Protein AF-A0A699I485-F1 (afdb_monomer_lite)

Secondary structure (DSSP, 8-state):
-EEEEE--SSPPTTS----EEEESS-S-HHHHHHHHTT-EETTEEP-----SSPPP----------------------TT-----------S-------------PPP---------

Structure (mmCIF, N/CA/C/O backbone):
data_AF-A0A699I485-F1
#
_entry.id   AF-A0A699I485-F1
#
loop_
_atom_site.group_PDB
_atom_site.id
_atom_site.type_symbol
_atom_site.label_atom_id
_atom_site.label_alt_id
_atom_site.label_comp_id
_atom_site.label_asym_id
_atom_site.label_entity_id
_atom_site.label_seq_id
_atom_site.pdbx_PDB_ins_code
_atom_site.Cartn_x
_atom_site.Cartn_y
_atom_site.Cartn_z
_atom_site.occupancy
_atom_site.B_iso_or_equiv
_atom_site.auth_seq_id
_atom_site.auth_comp_id
_atom_site.auth_asym_id
_atom_site.auth_atom_id
_atom_site.pdbx_PDB_model_num
ATOM 1 N N . LYS A 1 1 ? -11.833 -2.744 8.058 1.00 91.12 1 LYS A N 1
ATOM 2 C CA . LYS A 1 1 ? -12.637 -3.216 6.887 1.00 91.12 1 LYS A CA 1
ATOM 3 C C . LYS A 1 1 ? -12.208 -2.447 5.639 1.00 91.12 1 LYS A C 1
ATOM 5 O O . LYS A 1 1 ? -12.006 -1.246 5.762 1.00 91.12 1 LYS A O 1
ATOM 10 N N . VAL A 1 2 ? -12.076 -3.097 4.479 1.00 94.88 2 VAL A N 1
ATOM 11 C CA . VAL A 1 2 ? -11.813 -2.415 3.194 1.00 94.88 2 VAL A CA 1
ATOM 12 C C . VAL A 1 2 ? -13.116 -1.830 2.648 1.00 94.88 2 VAL A C 1
ATOM 14 O O . VAL A 1 2 ? -14.161 -2.472 2.751 1.00 94.88 2 VAL A O 1
ATOM 17 N N . VAL A 1 3 ? -13.063 -0.612 2.112 1.00 95.50 3 VAL A N 1
ATOM 18 C CA . VAL A 1 3 ? -14.211 0.050 1.470 1.00 95.50 3 VAL A CA 1
ATOM 19 C C . VAL A 1 3 ? -14.016 0.228 -0.017 1.00 95.50 3 VAL A C 1
ATOM 21 O O . VAL A 1 3 ? -14.970 0.076 -0.765 1.00 95.50 3 VAL A O 1
ATOM 24 N N . ASP A 1 4 ? -12.803 0.579 -0.427 1.00 93.75 4 ASP A N 1
ATOM 25 C CA . ASP A 1 4 ? -12.497 0.833 -1.824 1.00 93.75 4 ASP A CA 1
ATOM 26 C C . ASP A 1 4 ? -11.059 0.414 -2.130 1.00 93.75 4 ASP A C 1
ATOM 28 O O . ASP A 1 4 ? -10.181 0.474 -1.259 1.00 93.75 4 ASP A O 1
ATOM 32 N N . VAL A 1 5 ? -10.840 -0.025 -3.364 1.00 95.25 5 VAL A N 1
ATOM 33 C CA . VAL A 1 5 ? -9.555 -0.471 -3.890 1.00 95.25 5 VAL A CA 1
ATOM 34 C C . VAL A 1 5 ? -9.407 0.089 -5.293 1.00 95.25 5 VAL A C 1
ATOM 36 O O . VAL A 1 5 ? -10.194 -0.212 -6.184 1.00 95.25 5 VAL A O 1
ATOM 39 N N . PHE A 1 6 ? -8.350 0.861 -5.508 1.00 95.44 6 PHE A N 1
ATOM 40 C CA . PHE A 1 6 ? -8.033 1.421 -6.812 1.00 95.44 6 PHE A CA 1
ATOM 41 C C . PHE A 1 6 ? -6.669 0.924 -7.285 1.00 95.44 6 PHE A C 1
ATOM 43 O O . PHE A 1 6 ? -5.644 1.239 -6.673 1.00 95.44 6 PHE A O 1
ATOM 50 N N . ILE A 1 7 ? -6.664 0.171 -8.389 1.00 95.94 7 ILE A N 1
ATOM 51 C CA . ILE A 1 7 ? -5.462 -0.354 -9.048 1.00 95.94 7 ILE A CA 1
ATOM 52 C C . ILE A 1 7 ? -5.224 0.460 -10.326 1.00 95.94 7 ILE A C 1
ATOM 54 O O . ILE A 1 7 ? -5.960 0.300 -11.299 1.00 95.94 7 ILE A O 1
ATOM 58 N N . PRO A 1 8 ? -4.220 1.349 -10.356 1.00 96.06 8 PRO A N 1
ATOM 59 C CA . PRO A 1 8 ? -3.871 2.068 -11.571 1.00 96.06 8 PRO A CA 1
ATOM 60 C C . PRO A 1 8 ? -3.280 1.128 -12.632 1.00 96.06 8 PRO A C 1
ATOM 62 O O . PRO A 1 8 ? -2.458 0.271 -12.316 1.00 96.06 8 PRO A O 1
ATOM 65 N N . ASN A 1 9 ? -3.589 1.376 -13.909 1.00 96.56 9 ASN A N 1
ATOM 66 C CA . ASN A 1 9 ? -2.948 0.672 -15.033 1.00 96.56 9 ASN A CA 1
ATOM 67 C C . ASN A 1 9 ? -1.480 1.087 -15.254 1.00 96.56 9 ASN A C 1
ATOM 69 O O . ASN A 1 9 ? -0.744 0.424 -15.982 1.00 96.56 9 ASN A O 1
ATOM 73 N N . ARG A 1 10 ? -1.035 2.180 -14.625 1.00 96.12 10 ARG A N 1
ATOM 74 C CA . ARG A 1 10 ? 0.346 2.676 -14.701 1.00 96.12 10 ARG A CA 1
ATOM 75 C C . ARG A 1 10 ? 1.223 2.115 -13.582 1.00 96.12 10 ARG A C 1
ATOM 77 O O . ARG A 1 10 ? 0.744 1.811 -12.492 1.00 96.12 10 ARG A O 1
ATOM 84 N N . LYS A 1 11 ? 2.532 2.069 -13.825 1.00 96.50 11 LYS A N 1
ATOM 85 C CA . LYS A 1 11 ? 3.550 1.740 -12.814 1.00 96.50 11 LYS A CA 1
ATOM 86 C C . LYS A 1 11 ? 3.964 2.981 -12.014 1.00 96.50 11 LYS A C 1
ATOM 88 O O . LYS A 1 11 ? 3.704 4.114 -12.419 1.00 96.50 11 LYS A O 1
ATOM 93 N N . SER A 1 12 ? 4.570 2.768 -10.847 1.00 94.50 12 SER A N 1
ATOM 94 C CA . SER A 1 12 ? 5.189 3.839 -10.060 1.00 94.50 12 SER A CA 1
ATOM 95 C C . SER A 1 12 ? 6.419 4.402 -10.781 1.00 94.50 12 SER A C 1
ATOM 97 O O . SER A 1 12 ? 6.905 3.802 -11.739 1.00 94.50 12 SER A O 1
ATOM 99 N N . LYS A 1 13 ? 6.972 5.520 -10.290 1.00 94.25 13 LYS A N 1
ATOM 100 C CA . LYS A 1 13 ? 8.230 6.082 -10.822 1.00 94.25 13 LYS A CA 1
ATOM 101 C C . LYS A 1 13 ? 9.393 5.079 -10.787 1.00 94.25 13 LYS A C 1
ATOM 103 O O . LYS A 1 13 ? 10.253 5.119 -11.648 1.00 94.25 13 LYS A O 1
ATOM 108 N N . ALA A 1 14 ? 9.380 4.153 -9.827 1.00 94.50 14 ALA A N 1
ATOM 109 C CA . ALA A 1 14 ? 10.362 3.074 -9.708 1.00 94.50 14 ALA A CA 1
ATOM 110 C C . ALA A 1 14 ? 9.988 1.814 -10.522 1.00 94.50 14 ALA A C 1
ATOM 112 O O . ALA A 1 14 ? 10.511 0.734 -10.262 1.00 94.50 14 ALA A O 1
ATOM 113 N N . GLY A 1 15 ? 9.007 1.897 -11.428 1.00 96.25 15 GLY A N 1
ATOM 114 C CA . GLY A 1 15 ? 8.579 0.778 -12.273 1.00 96.25 15 GLY A CA 1
ATOM 115 C C . GLY A 1 15 ? 7.774 -0.319 -11.559 1.00 96.25 15 GLY A C 1
ATOM 116 O O . GLY A 1 15 ? 7.494 -1.359 -12.158 1.00 96.25 15 GLY A O 1
ATOM 117 N N . LYS A 1 16 ? 7.359 -0.114 -10.302 1.00 94.38 16 LYS A N 1
ATOM 118 C CA . LYS A 1 16 ? 6.632 -1.119 -9.502 1.00 94.38 16 LYS A CA 1
ATOM 119 C C . LYS A 1 16 ? 5.114 -0.973 -9.644 1.00 94.38 16 LYS A C 1
ATOM 121 O O . LYS A 1 16 ? 4.602 0.138 -9.786 1.00 94.38 16 LYS A O 1
ATOM 126 N N . ARG A 1 17 ? 4.380 -2.089 -9.576 1.00 95.12 17 ARG A N 1
ATOM 127 C CA . ARG A 1 17 ? 2.913 -2.061 -9.425 1.00 95.12 17 ARG A CA 1
ATOM 128 C C . ARG A 1 17 ? 2.558 -1.555 -8.028 1.00 95.12 17 ARG A C 1
ATOM 130 O O . ARG A 1 17 ? 3.290 -1.808 -7.075 1.00 95.12 17 ARG A O 1
ATOM 137 N N . PHE A 1 18 ? 1.451 -0.833 -7.920 1.00 95.25 18 PHE A N 1
ATOM 138 C CA . PHE A 1 18 ? 0.967 -0.286 -6.659 1.00 95.25 18 PHE A CA 1
ATOM 139 C C . PHE A 1 18 ? -0.557 -0.203 -6.676 1.00 95.25 18 PHE A C 1
ATOM 141 O O . PHE A 1 18 ? -1.182 -0.260 -7.733 1.00 95.25 18 PHE A O 1
ATOM 148 N N . VAL A 1 19 ? -1.145 -0.084 -5.493 1.00 95.31 19 VAL A N 1
ATOM 149 C CA . VAL A 1 19 ? -2.590 -0.013 -5.284 1.00 95.31 19 VAL A CA 1
ATOM 150 C C . VAL A 1 19 ? -2.868 1.001 -4.184 1.00 95.31 19 VAL A C 1
ATOM 152 O O . VAL A 1 19 ? -2.062 1.162 -3.267 1.00 95.31 19 VAL A O 1
ATOM 155 N N . PHE A 1 20 ? -4.005 1.682 -4.269 1.00 95.06 20 PHE A N 1
ATOM 156 C CA . PHE A 1 20 ? -4.536 2.463 -3.159 1.00 95.06 20 PHE A CA 1
ATOM 157 C C . PHE A 1 20 ? -5.702 1.705 -2.542 1.00 95.06 20 PHE A C 1
ATOM 159 O O . PHE A 1 20 ? -6.628 1.314 -3.250 1.00 95.06 20 PHE A O 1
ATOM 166 N N . VAL A 1 21 ? -5.660 1.505 -1.228 1.00 94.81 21 VAL A N 1
ATOM 167 C CA . VAL A 1 21 ? -6.708 0.801 -0.487 1.00 94.81 21 VAL A CA 1
ATOM 168 C C . VAL A 1 21 ? -7.255 1.732 0.580 1.00 94.81 21 VAL A C 1
ATOM 170 O O . VAL A 1 21 ? -6.499 2.268 1.390 1.00 94.81 21 VAL A O 1
ATOM 173 N N . ARG A 1 22 ? -8.575 1.920 0.592 1.00 94.06 22 ARG A N 1
ATOM 174 C CA . ARG A 1 22 ? -9.262 2.692 1.625 1.00 94.06 22 ARG A CA 1
ATOM 175 C C . ARG A 1 22 ? -9.825 1.749 2.674 1.00 94.06 22 ARG A C 1
ATOM 177 O O . ARG A 1 22 ? -10.755 0.987 2.405 1.00 94.06 22 ARG A O 1
ATOM 184 N N . PHE A 1 23 ? -9.289 1.838 3.882 1.00 93.94 23 PHE A N 1
ATOM 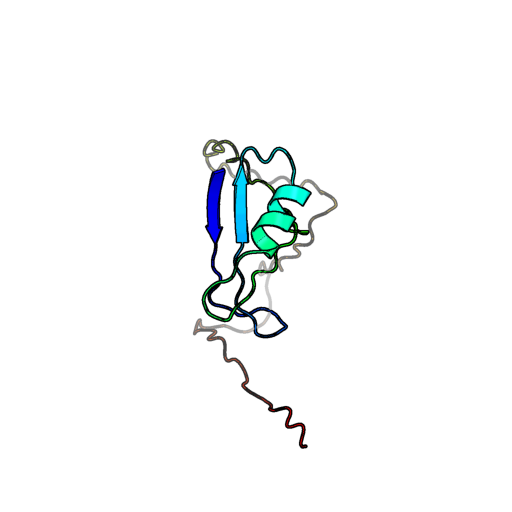185 C CA . PHE A 1 23 ? -9.828 1.150 5.047 1.00 93.94 23 PHE A CA 1
ATOM 186 C C . PHE A 1 23 ? -10.755 2.082 5.833 1.00 93.94 23 PHE A C 1
ATOM 188 O O . PHE A 1 23 ? -10.565 3.295 5.854 1.00 93.94 23 PHE A O 1
ATOM 195 N N . ILE A 1 24 ? -11.763 1.510 6.489 1.00 93.88 24 ILE A N 1
ATOM 196 C CA . ILE A 1 24 ? -12.569 2.193 7.508 1.00 93.88 24 ILE A CA 1
ATOM 197 C C . ILE A 1 24 ? -12.431 1.499 8.847 1.00 93.88 24 ILE A C 1
ATOM 199 O O . ILE A 1 24 ? -12.244 0.272 8.895 1.00 93.88 24 ILE A O 1
ATOM 203 N N . ARG A 1 25 ? -12.648 2.299 9.900 1.00 94.31 25 ARG A N 1
ATOM 204 C CA . ARG A 1 25 ? -12.599 1.866 11.299 1.00 94.31 25 ARG A CA 1
ATOM 205 C C . ARG A 1 25 ? -11.250 1.209 11.595 1.00 94.31 25 ARG A C 1
ATOM 207 O O . ARG A 1 25 ? -11.193 0.047 11.977 1.00 94.31 25 ARG A O 1
ATOM 214 N N . VAL A 1 26 ? -10.177 1.925 11.265 1.00 93.88 26 VAL A N 1
ATOM 215 C CA . VAL A 1 26 ? -8.810 1.530 11.609 1.00 93.88 26 VAL A CA 1
ATOM 216 C C . VAL A 1 26 ? -8.532 2.117 12.984 1.00 93.88 26 VAL A C 1
ATOM 218 O O . VAL A 1 26 ? -8.596 3.331 13.134 1.00 93.88 26 VAL A O 1
ATOM 221 N N . GLU A 1 27 ? -8.298 1.256 13.969 1.00 95.12 27 GLU A N 1
ATOM 222 C CA . GLU A 1 27 ? -7.990 1.665 15.347 1.00 95.12 27 GLU A CA 1
ATOM 223 C C . GLU A 1 27 ? -6.547 2.161 15.465 1.00 95.12 27 GLU A C 1
ATOM 225 O O . GLU A 1 27 ? -6.293 3.198 16.064 1.00 95.12 27 GLU A O 1
ATOM 230 N N . ASP A 1 28 ? -5.620 1.439 14.834 1.00 95.94 28 ASP A N 1
ATOM 231 C CA . ASP A 1 28 ? -4.190 1.725 14.846 1.00 95.94 28 ASP A CA 1
ATOM 232 C C . ASP A 1 28 ? -3.638 1.600 13.420 1.00 95.94 28 ASP A C 1
ATOM 234 O O . ASP A 1 28 ? -3.697 0.537 12.784 1.00 95.94 28 ASP A O 1
ATOM 238 N N . MET A 1 29 ? -3.151 2.725 12.898 1.00 94.06 29 MET A N 1
ATOM 239 C CA . MET A 1 29 ? -2.639 2.831 11.536 1.00 94.06 29 MET A CA 1
ATOM 240 C C . MET A 1 29 ? -1.265 2.175 11.389 1.00 94.06 29 MET A C 1
ATOM 242 O O . MET A 1 29 ? -1.023 1.510 10.380 1.00 94.06 29 MET A O 1
ATOM 246 N N . ASP A 1 30 ? -0.403 2.300 12.395 1.00 96.06 30 ASP A N 1
ATOM 247 C CA . ASP A 1 30 ? 0.947 1.742 12.376 1.00 96.06 30 ASP A CA 1
ATOM 248 C C . ASP A 1 30 ? 0.889 0.220 12.446 1.00 96.06 30 ASP A C 1
ATOM 250 O O . ASP A 1 30 ? 1.545 -0.467 11.661 1.00 96.06 30 ASP A O 1
ATOM 254 N N . ARG A 1 31 ? 0.007 -0.326 13.291 1.00 96.94 31 ARG A N 1
ATOM 255 C CA . ARG A 1 31 ? -0.249 -1.770 13.343 1.00 96.94 31 ARG A CA 1
ATOM 256 C C . ARG A 1 31 ? -0.804 -2.297 12.020 1.00 96.94 31 ARG A C 1
ATOM 258 O O . ARG A 1 31 ? -0.410 -3.375 11.578 1.00 96.94 31 ARG A O 1
ATOM 265 N N . LEU A 1 32 ? -1.706 -1.559 11.368 1.00 95.94 32 LEU A N 1
ATOM 266 C CA . LEU A 1 32 ? -2.231 -1.947 10.056 1.00 95.94 32 LEU A CA 1
ATOM 267 C C . LEU A 1 32 ? -1.119 -1.982 9.001 1.00 95.94 32 LEU A C 1
ATOM 269 O O . LEU A 1 32 ? -1.011 -2.963 8.268 1.00 95.94 32 LEU A O 1
ATOM 273 N N . ILE A 1 33 ? -0.299 -0.935 8.926 1.00 96.12 33 ILE A N 1
ATOM 274 C CA . ILE A 1 33 ? 0.816 -0.854 7.975 1.00 96.12 33 ILE A CA 1
ATOM 275 C C . ILE A 1 33 ? 1.830 -1.958 8.253 1.00 96.12 33 ILE A C 1
ATOM 277 O O . ILE A 1 33 ? 2.201 -2.670 7.324 1.00 96.12 33 ILE A O 1
ATOM 281 N N . GLY A 1 34 ? 2.214 -2.147 9.516 1.00 97.12 34 GLY A N 1
ATOM 282 C CA . 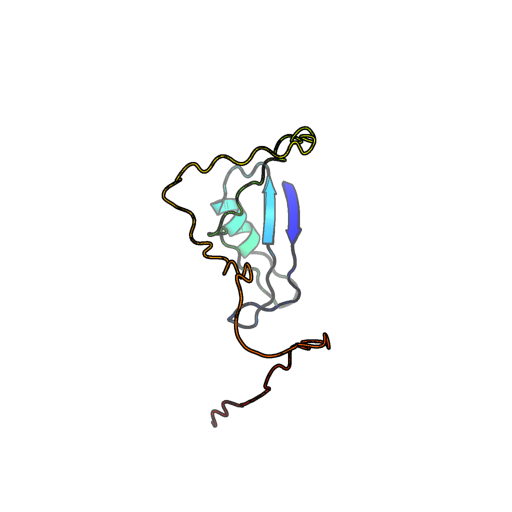GLY A 1 34 ? 3.121 -3.209 9.941 1.00 97.12 34 GLY A CA 1
ATOM 283 C C . GLY A 1 34 ? 2.629 -4.579 9.489 1.00 97.12 34 GLY A C 1
ATOM 284 O O . GLY A 1 34 ? 3.373 -5.311 8.846 1.00 97.12 34 GLY A O 1
ATOM 285 N N . ASN A 1 35 ? 1.349 -4.886 9.712 1.00 95.75 35 ASN A N 1
ATOM 286 C CA . ASN A 1 35 ? 0.748 -6.145 9.274 1.00 95.75 35 ASN A CA 1
ATOM 287 C C . ASN A 1 35 ?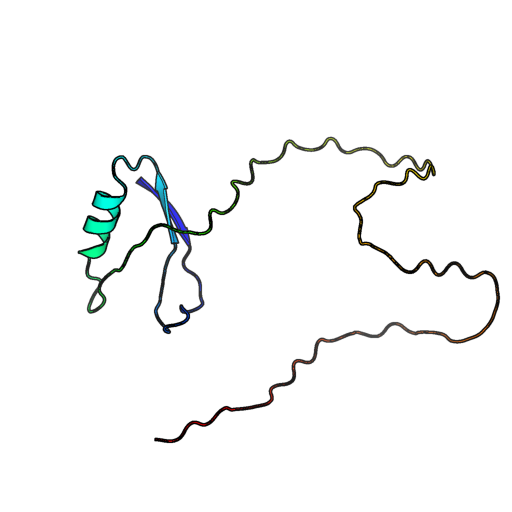 0.706 -6.294 7.746 1.00 95.75 35 ASN A C 1
ATOM 289 O O . ASN A 1 35 ? 0.917 -7.386 7.235 1.00 95.75 35 ASN A O 1
ATOM 293 N N . LEU A 1 36 ? 0.426 -5.224 6.997 1.00 95.81 36 LE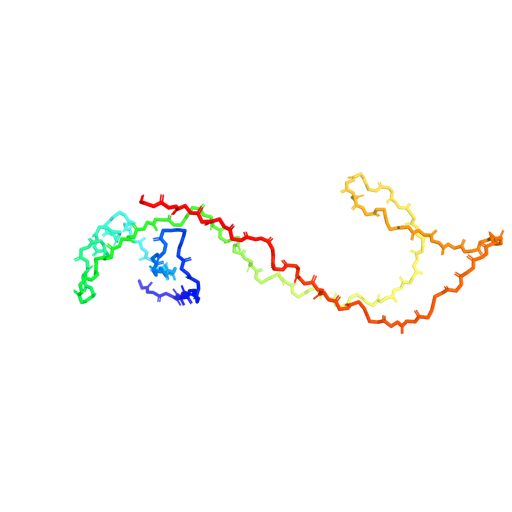U A N 1
ATOM 294 C CA . LEU A 1 36 ? 0.435 -5.280 5.530 1.00 95.81 36 LEU A CA 1
ATOM 295 C C . LEU A 1 36 ? 1.849 -5.496 4.983 1.00 95.81 36 LEU A C 1
ATOM 297 O O . LEU A 1 36 ? 2.025 -6.220 4.006 1.00 95.81 36 LEU A O 1
ATOM 301 N N . CYS A 1 37 ? 2.847 -4.901 5.631 1.00 96.75 37 CYS A N 1
ATOM 302 C CA . CYS A 1 37 ? 4.259 -5.031 5.299 1.00 96.75 37 CYS A CA 1
ATOM 303 C C . CYS A 1 37 ? 4.875 -6.376 5.713 1.00 96.75 37 CYS A C 1
ATOM 305 O O . CYS A 1 37 ? 6.082 -6.510 5.595 1.00 96.75 37 CYS A O 1
ATOM 307 N N . THR A 1 38 ? 4.110 -7.359 6.201 1.00 97.00 38 THR A N 1
ATOM 308 C CA . THR A 1 38 ? 4.598 -8.746 6.359 1.00 97.00 38 THR A CA 1
ATOM 309 C C . THR A 1 38 ? 4.101 -9.673 5.251 1.00 97.00 38 THR A C 1
ATOM 311 O O . THR A 1 38 ? 4.527 -10.826 5.161 1.00 97.00 38 THR A O 1
ATOM 314 N N . LEU A 1 39 ? 3.182 -9.195 4.406 1.00 96.62 39 LEU A N 1
ATOM 315 C CA . LEU A 1 39 ? 2.514 -10.025 3.416 1.00 96.62 39 LEU A CA 1
ATOM 316 C C . LEU A 1 39 ? 3.380 -10.237 2.172 1.00 96.62 39 LEU A C 1
ATOM 318 O O . LEU A 1 39 ? 3.933 -9.301 1.585 1.00 96.62 39 LEU A O 1
ATOM 322 N N . TRP A 1 40 ? 3.399 -11.489 1.723 1.00 96.69 40 TRP A N 1
ATOM 323 C CA . TRP A 1 40 ? 4.021 -11.924 0.479 1.00 96.69 40 TRP A CA 1
ATOM 324 C C . TRP A 1 40 ? 2.955 -12.365 -0.519 1.00 96.69 40 TRP A C 1
ATOM 326 O O . TRP A 1 40 ? 2.039 -13.116 -0.184 1.00 96.69 40 TRP A O 1
ATOM 336 N N . VAL A 1 41 ? 3.095 -11.928 -1.768 1.00 92.25 41 VAL A N 1
ATOM 337 C CA . VAL A 1 41 ? 2.282 -12.388 -2.897 1.00 92.25 41 VAL A CA 1
ATOM 338 C C . VAL A 1 41 ? 3.228 -12.965 -3.941 1.00 92.25 41 VAL A C 1
ATOM 340 O O . VAL A 1 41 ? 3.895 -12.243 -4.685 1.00 92.25 41 VAL A O 1
ATOM 343 N N . GLY A 1 42 ? 3.330 -14.294 -3.964 1.00 95.19 42 GLY A N 1
ATOM 344 C CA . GLY A 1 42 ? 4.362 -14.985 -4.732 1.00 95.19 42 GLY A CA 1
ATOM 345 C C . GLY A 1 42 ? 5.756 -14.570 -4.255 1.00 95.19 42 GLY A C 1
ATOM 346 O O . GLY A 1 42 ? 6.099 -14.768 -3.097 1.00 95.19 42 GLY A O 1
ATOM 347 N N . ARG A 1 43 ? 6.552 -13.966 -5.146 1.00 94.75 43 ARG A N 1
ATOM 348 C CA . ARG A 1 43 ? 7.908 -13.468 -4.837 1.00 94.75 43 ARG A CA 1
ATOM 349 C C . ARG A 1 43 ? 7.947 -11.980 -4.476 1.00 94.75 43 ARG A C 1
ATOM 351 O O . ARG A 1 43 ? 9.025 -11.411 -4.342 1.00 94.75 43 ARG A O 1
ATOM 358 N N . PHE A 1 44 ? 6.788 -11.330 -4.387 1.00 92.31 44 PHE A N 1
ATOM 359 C CA . PHE A 1 44 ? 6.694 -9.901 -4.119 1.00 92.31 44 PHE A CA 1
ATOM 360 C C . PHE A 1 44 ? 6.315 -9.654 -2.666 1.00 92.31 44 PHE A C 1
ATOM 362 O O . PHE A 1 44 ? 5.341 -10.213 -2.168 1.00 92.31 44 PHE A O 1
ATOM 369 N N . HIS A 1 45 ? 7.061 -8.765 -2.024 1.00 94.75 45 HIS A N 1
ATOM 370 C CA . HIS A 1 45 ? 6.780 -8.290 -0.680 1.00 94.75 45 HIS A CA 1
ATOM 371 C C . HIS A 1 45 ? 5.973 -6.992 -0.733 1.00 94.75 45 HIS A C 1
ATOM 373 O O . HIS A 1 45 ? 6.313 -6.083 -1.503 1.00 94.75 45 HIS A O 1
ATOM 379 N N . LEU A 1 46 ? 4.907 -6.895 0.063 1.00 95.56 46 LEU A N 1
ATOM 380 C CA . LEU A 1 46 ? 4.122 -5.670 0.131 1.00 95.56 46 LEU A CA 1
ATOM 381 C C . LEU A 1 46 ? 4.855 -4.587 0.925 1.00 95.56 46 LEU A C 1
ATOM 383 O O . LEU A 1 46 ? 5.444 -4.826 1.971 1.00 95.56 46 LEU A O 1
ATOM 387 N N . HIS A 1 47 ? 4.771 -3.362 0.417 1.00 95.44 47 HIS A N 1
ATOM 388 C CA . HIS A 1 47 ? 5.187 -2.161 1.124 1.00 95.44 47 HIS A CA 1
ATOM 389 C C . HIS A 1 47 ? 4.006 -1.196 1.156 1.00 95.44 47 HIS A C 1
ATOM 391 O O . HIS A 1 47 ? 3.517 -0.768 0.105 1.00 95.44 47 HIS A O 1
ATOM 397 N N . ALA A 1 48 ? 3.547 -0.869 2.357 1.00 95.69 48 ALA A N 1
ATOM 398 C CA . ALA A 1 48 ? 2.434 0.032 2.599 1.00 95.69 48 ALA A CA 1
ATOM 399 C C . ALA A 1 48 ? 2.930 1.334 3.236 1.00 95.69 48 ALA A C 1
ATOM 401 O O . ALA A 1 48 ? 3.909 1.355 3.973 1.00 95.69 48 ALA A O 1
ATOM 402 N N . ASN A 1 49 ? 2.244 2.433 2.934 1.00 94.38 49 ASN A N 1
ATOM 403 C CA . ASN A 1 49 ? 2.457 3.720 3.583 1.00 94.38 49 ASN A CA 1
ATOM 404 C C . ASN A 1 49 ? 1.142 4.506 3.587 1.00 94.38 49 ASN A C 1
ATOM 406 O O . ASN A 1 49 ? 0.268 4.275 2.743 1.00 94.38 49 ASN A O 1
ATOM 410 N N . VAL A 1 50 ? 1.025 5.459 4.505 1.00 92.75 50 VAL A N 1
ATOM 411 C CA . VAL A 1 50 ? -0.082 6.412 4.554 1.00 92.75 50 VAL A CA 1
ATOM 412 C C . VAL A 1 50 ? -0.034 7.309 3.321 1.00 92.75 50 VAL A C 1
ATOM 414 O O . VAL A 1 50 ? 1.015 7.827 2.927 1.00 92.75 50 VAL A O 1
ATOM 417 N N . VAL A 1 51 ? -1.190 7.501 2.687 1.00 88.44 51 VAL A N 1
ATOM 418 C CA . VAL A 1 51 ? -1.315 8.417 1.552 1.00 88.44 51 VAL A CA 1
ATOM 419 C C . VAL A 1 51 ? -1.123 9.852 2.043 1.00 88.44 51 VAL A C 1
ATOM 421 O O . VAL A 1 51 ? -1.833 10.306 2.930 1.00 88.44 51 VAL A O 1
ATOM 424 N N . ARG A 1 52 ? -0.178 10.577 1.433 1.00 84.62 52 ARG A N 1
ATOM 425 C CA . ARG A 1 52 ? 0.136 11.975 1.783 1.00 84.62 52 ARG A CA 1
ATOM 426 C C . ARG A 1 52 ? -0.827 13.004 1.197 1.00 84.62 52 ARG A C 1
ATOM 428 O O . ARG A 1 52 ? -0.987 14.079 1.756 1.00 84.62 52 ARG A O 1
ATOM 435 N N . TYR A 1 53 ? -1.428 12.692 0.052 1.00 78.12 53 TYR A N 1
ATOM 436 C CA . TYR A 1 53 ? -2.344 13.590 -0.643 1.00 78.12 53 TYR A CA 1
ATOM 437 C C . TYR A 1 53 ? -3.764 13.100 -0.420 1.00 78.12 53 TYR A C 1
ATOM 439 O O . TYR A 1 53 ? -4.252 12.222 -1.138 1.00 78.12 53 TYR A O 1
ATOM 447 N N . GLU A 1 54 ? -4.406 13.636 0.611 1.00 71.12 54 GLU A N 1
ATOM 448 C CA . GLU A 1 54 ? -5.816 13.378 0.845 1.00 71.12 54 GLU A CA 1
ATOM 449 C C . GLU A 1 54 ? -6.609 13.904 -0.357 1.00 71.12 54 GLU A C 1
ATOM 451 O O . GLU A 1 54 ? -6.491 15.069 -0.748 1.00 71.12 54 GLU A O 1
ATOM 456 N N . ARG A 1 55 ? -7.401 13.038 -0.998 1.00 66.44 55 ARG A N 1
ATOM 457 C CA . ARG A 1 55 ? -8.416 13.540 -1.923 1.00 66.44 55 ARG A CA 1
ATOM 458 C C . ARG A 1 55 ? -9.434 14.244 -1.053 1.00 66.44 55 ARG A C 1
ATOM 460 O O . ARG A 1 55 ? -10.019 13.590 -0.193 1.00 66.44 55 ARG A O 1
ATOM 467 N N . SER A 1 56 ? -9.648 15.538 -1.289 1.00 65.88 56 SER A N 1
ATOM 468 C CA . SER A 1 56 ? -10.743 16.252 -0.649 1.00 65.88 56 SER A CA 1
ATOM 469 C C . SER A 1 56 ? -11.996 15.397 -0.773 1.00 65.88 56 SER A C 1
ATOM 471 O O . SER A 1 56 ? -12.371 14.967 -1.871 1.00 65.88 56 SER A O 1
ATOM 473 N N . ASN A 1 57 ? -12.588 15.064 0.373 1.00 63.41 57 ASN A N 1
ATOM 474 C CA . ASN A 1 57 ? -13.855 14.366 0.402 1.00 63.41 57 ASN A CA 1
ATOM 475 C C . ASN A 1 57 ? -14.832 15.318 -0.286 1.00 63.41 57 ASN A C 1
ATOM 477 O O . ASN A 1 57 ? -15.264 16.309 0.303 1.00 63.41 57 ASN A O 1
ATOM 481 N N . LYS A 1 58 ? -15.111 15.083 -1.572 1.00 60.53 58 LYS A N 1
ATOM 482 C CA . LYS A 1 58 ? -16.206 15.751 -2.256 1.00 60.53 58 LYS A CA 1
ATOM 483 C C . LYS A 1 58 ? -17.448 15.256 -1.537 1.00 60.53 58 LYS A C 1
ATOM 485 O O . LYS A 1 58 ? -17.981 14.201 -1.870 1.00 60.53 58 LYS A O 1
ATOM 490 N N . HIS A 1 59 ? -17.865 15.987 -0.506 1.00 58.91 59 HIS A N 1
ATOM 491 C CA . HIS A 1 59 ? -19.226 15.899 -0.019 1.00 58.91 59 HIS A CA 1
ATOM 492 C C . HIS A 1 59 ? -20.103 15.995 -1.270 1.00 58.91 59 HIS A C 1
ATOM 494 O O . HIS A 1 59 ? -19.796 16.845 -2.118 1.00 58.91 59 HIS A O 1
ATOM 500 N N . PRO A 1 60 ? -21.119 15.135 -1.466 1.00 60.12 60 PRO A N 1
ATOM 501 C CA . PRO A 1 60 ? -22.076 15.371 -2.530 1.00 60.12 60 PRO A CA 1
ATOM 502 C C . PRO A 1 60 ? -22.631 16.767 -2.262 1.00 60.12 60 PRO A C 1
ATOM 504 O O . PRO A 1 60 ? -23.334 17.004 -1.278 1.00 60.12 60 PRO A O 1
ATOM 507 N N . SER A 1 61 ? -22.162 17.738 -3.041 1.00 55.75 61 SER A N 1
ATOM 508 C CA . SER A 1 61 ? -22.626 19.101 -2.947 1.00 55.75 61 SER A CA 1
ATOM 509 C C . SER A 1 61 ? -24.101 19.025 -3.272 1.00 55.75 61 SER A C 1
ATOM 511 O O . SER A 1 61 ? -24.459 18.557 -4.354 1.00 55.75 61 SER A O 1
ATOM 513 N N . SER A 1 62 ? -24.905 19.420 -2.287 1.00 53.81 62 SER A N 1
ATOM 514 C CA . SER A 1 62 ? -26.318 19.746 -2.398 1.00 53.81 62 SER A CA 1
ATOM 515 C C . SER A 1 62 ? -26.682 20.114 -3.834 1.00 53.81 62 SER A C 1
ATOM 517 O O . SER A 1 62 ? -26.048 20.989 -4.435 1.00 53.81 62 SER A O 1
ATOM 519 N N . VAL A 1 63 ? -27.662 19.394 -4.381 1.00 52.38 63 VAL A N 1
ATOM 520 C CA . VAL A 1 63 ? -28.297 19.688 -5.664 1.00 52.38 63 VAL A CA 1
ATOM 521 C C . VAL A 1 63 ? -28.582 21.187 -5.697 1.00 52.38 63 VAL A C 1
ATOM 523 O O . VAL A 1 63 ? -29.426 21.681 -4.953 1.00 52.38 63 VAL A O 1
ATOM 526 N N . ARG A 1 64 ? -27.841 21.938 -6.518 1.00 54.97 64 ARG A N 1
ATOM 527 C CA . ARG A 1 64 ? -28.164 23.346 -6.754 1.00 54.97 64 ARG A CA 1
ATOM 528 C C . ARG A 1 64 ? -29.523 23.362 -7.460 1.00 54.97 64 ARG A C 1
ATOM 530 O O . ARG A 1 64 ? -29.629 22.710 -8.502 1.00 54.97 64 ARG A O 1
ATOM 537 N N . PRO A 1 65 ? -30.555 24.050 -6.938 1.00 49.81 65 PRO A N 1
ATOM 538 C CA . PRO A 1 65 ? -31.798 24.198 -7.673 1.00 49.81 65 PRO A CA 1
ATOM 539 C C . PRO A 1 65 ? -31.492 24.889 -9.001 1.00 49.81 65 PRO A C 1
ATOM 541 O O . PRO A 1 65 ? -30.681 25.815 -9.075 1.00 49.81 65 PRO A O 1
ATOM 544 N N . HIS A 1 66 ? -32.095 24.361 -10.059 1.00 53.31 66 HIS A N 1
ATOM 545 C CA . HIS A 1 66 ? -31.958 24.847 -11.419 1.00 53.31 66 HIS A CA 1
ATOM 546 C C . HIS A 1 66 ? -32.429 26.309 -11.461 1.00 53.31 66 HIS A C 1
ATOM 548 O O . HIS A 1 66 ? -33.626 26.581 -11.443 1.00 53.31 66 HIS A O 1
ATOM 554 N N . SER A 1 67 ? -31.491 27.260 -11.436 1.00 48.41 67 SER A N 1
ATOM 555 C CA . SER A 1 67 ? -31.820 28.675 -11.589 1.00 48.41 67 SER A CA 1
ATOM 556 C C . SER A 1 67 ? -32.058 28.950 -13.067 1.00 48.41 67 SER A C 1
ATOM 558 O O . SER A 1 67 ? -31.147 28.875 -13.896 1.00 48.41 67 SER A O 1
ATOM 560 N N . VAL A 1 68 ? -33.324 29.203 -13.374 1.00 48.53 68 VAL A N 1
ATOM 561 C CA . VAL A 1 68 ? -33.833 29.691 -14.650 1.00 48.53 68 VAL A CA 1
ATOM 562 C C . VAL A 1 68 ? -33.025 30.920 -15.081 1.00 48.53 68 VAL A C 1
ATOM 564 O O . VAL A 1 68 ? -32.833 31.859 -14.312 1.00 48.53 68 VAL A O 1
ATOM 567 N N . ARG A 1 69 ? -32.534 30.903 -16.326 1.00 48.44 69 ARG A N 1
ATOM 568 C CA . ARG A 1 69 ? -31.837 32.033 -16.954 1.00 48.44 69 ARG A CA 1
ATOM 569 C C . ARG A 1 69 ? -32.751 33.261 -16.986 1.00 48.44 69 ARG A C 1
ATOM 571 O O . ARG A 1 69 ? -33.741 33.260 -17.710 1.00 48.44 69 ARG A O 1
ATOM 578 N N . VAL A 1 70 ? -32.355 34.323 -16.291 1.00 46.47 70 VAL A N 1
ATOM 579 C CA . VAL A 1 70 ? -32.838 35.691 -16.524 1.00 46.47 70 VAL A CA 1
ATOM 580 C C . VAL A 1 70 ? -31.616 36.551 -16.873 1.00 46.47 70 VAL A C 1
ATOM 582 O O . VAL A 1 70 ? -30.643 36.531 -16.115 1.00 46.47 70 VAL A O 1
ATOM 585 N N . PRO A 1 71 ? -31.593 37.254 -18.020 1.00 46.56 71 PRO A N 1
ATOM 586 C CA . PRO A 1 71 ? -30.461 38.080 -18.408 1.00 46.56 71 PRO A CA 1
ATOM 587 C C . PRO A 1 71 ? -30.614 39.480 -17.805 1.00 46.56 71 PRO A C 1
ATOM 589 O O . PRO A 1 71 ? -31.431 40.268 -18.272 1.00 46.56 71 PRO A O 1
ATOM 592 N N . THR A 1 72 ? -29.795 39.813 -16.807 1.00 37.31 72 THR A N 1
ATOM 593 C CA . THR A 1 72 ? -29.658 41.202 -16.347 1.00 37.31 72 THR A CA 1
ATOM 594 C C . THR A 1 72 ? -28.182 41.555 -16.239 1.00 37.31 72 THR A C 1
ATOM 596 O O . THR A 1 72 ? -27.442 41.045 -15.403 1.00 37.31 72 THR A O 1
ATOM 599 N N . SER A 1 73 ? -27.749 42.410 -17.155 1.00 51.66 73 SER A N 1
ATOM 600 C CA . SER A 1 73 ? -26.411 42.972 -17.274 1.00 51.66 73 SER A CA 1
ATOM 601 C C . SER A 1 73 ? -26.137 43.983 -16.163 1.00 51.66 73 SER A C 1
ATOM 603 O O . SER A 1 73 ? -26.579 45.122 -16.284 1.00 51.66 73 SER A O 1
ATOM 605 N N . GLN A 1 74 ? -25.395 43.607 -15.117 1.00 42.06 74 GLN A N 1
ATOM 606 C CA . GLN A 1 74 ? -24.759 44.566 -14.204 1.00 42.06 74 GLN A CA 1
ATOM 607 C C . GLN A 1 74 ? -23.389 44.051 -13.746 1.00 42.06 74 GLN A C 1
ATOM 609 O O . GLN A 1 74 ? -23.262 43.023 -13.085 1.00 42.06 74 GLN A O 1
ATOM 614 N N . THR A 1 75 ? -22.362 44.784 -14.162 1.00 44.62 75 THR A N 1
ATOM 615 C CA . THR A 1 75 ? -20.949 44.610 -13.836 1.00 44.62 75 THR A CA 1
ATOM 616 C C . THR A 1 75 ? -20.705 44.885 -12.352 1.00 44.62 75 THR A C 1
ATOM 618 O O . THR A 1 75 ? -20.910 46.006 -11.896 1.00 44.62 75 THR A O 1
ATOM 621 N N . TYR A 1 76 ? -20.210 43.897 -11.609 1.00 41.56 76 TYR A N 1
ATOM 622 C CA . TYR A 1 76 ? -19.594 44.095 -10.297 1.00 41.56 76 TYR A CA 1
ATOM 623 C C . TYR A 1 76 ? -18.163 43.544 -10.340 1.00 41.56 76 TYR A C 1
ATOM 625 O O . TYR A 1 76 ? -17.928 42.376 -10.645 1.00 41.56 76 TYR A O 1
ATOM 633 N N . ASN A 1 77 ? -17.191 44.422 -10.092 1.00 51.25 77 ASN A N 1
ATOM 634 C CA . ASN A 1 77 ? -15.770 44.091 -10.051 1.00 51.25 77 ASN A CA 1
ATOM 635 C C . ASN A 1 77 ? -15.486 43.192 -8.837 1.00 51.25 77 ASN A C 1
ATOM 637 O O . ASN A 1 77 ? -15.430 43.682 -7.711 1.00 51.25 77 ASN A O 1
ATOM 641 N N . ILE A 1 78 ? -15.294 41.888 -9.058 1.00 50.56 78 ILE A N 1
ATOM 642 C CA . ILE A 1 78 ? -14.720 40.984 -8.052 1.00 50.56 78 ILE A CA 1
ATOM 643 C C . ILE A 1 78 ? -13.200 40.920 -8.272 1.00 50.56 78 ILE A C 1
ATOM 645 O O . ILE A 1 78 ? -12.773 40.486 -9.346 1.00 50.56 78 ILE A O 1
ATOM 649 N N . PRO A 1 79 ? -12.362 41.294 -7.286 1.00 47.00 79 PRO A N 1
ATOM 650 C CA . PRO A 1 79 ? -10.925 41.081 -7.372 1.00 47.00 79 PRO A CA 1
ATOM 651 C C . PRO A 1 79 ? -10.633 39.590 -7.170 1.00 47.00 79 PRO A C 1
ATOM 653 O O . PRO A 1 79 ? -10.885 39.045 -6.097 1.00 47.00 79 PRO A O 1
ATOM 656 N N . GLY A 1 80 ? -10.126 38.922 -8.212 1.00 53.47 80 GLY A N 1
ATOM 657 C CA . GLY A 1 80 ? -9.661 37.530 -8.122 1.00 53.47 80 GLY A CA 1
ATOM 658 C C . GLY A 1 80 ? -9.958 36.605 -9.309 1.00 53.47 80 GLY A C 1
ATOM 659 O O . GLY A 1 80 ? -9.603 35.432 -9.237 1.00 53.47 80 GLY A O 1
ATOM 660 N N . LEU A 1 81 ? -10.570 37.077 -10.402 1.00 44.34 81 LEU A N 1
ATOM 661 C CA . LEU A 1 81 ? -10.772 36.261 -11.609 1.00 44.34 81 LEU A CA 1
ATOM 662 C C . LEU A 1 81 ? -9.706 36.561 -12.675 1.00 44.34 81 LEU A C 1
ATOM 664 O O . LEU A 1 81 ? -9.737 37.609 -13.313 1.00 44.34 81 LEU A O 1
ATOM 668 N N . TYR A 1 82 ? -8.797 35.617 -12.921 1.00 58.34 82 TYR A N 1
ATOM 669 C CA . TYR A 1 82 ? -7.946 35.616 -14.114 1.00 58.34 82 TYR A CA 1
ATOM 670 C C . TYR A 1 82 ? -8.682 34.909 -15.258 1.00 58.34 82 TYR A C 1
ATOM 672 O O . TYR A 1 82 ? -8.415 33.763 -15.596 1.00 58.34 82 TYR A O 1
ATOM 680 N N . VAL A 1 83 ? -9.654 35.582 -15.868 1.00 48.78 83 VAL A N 1
ATOM 681 C CA . VAL A 1 83 ? -10.186 35.133 -17.162 1.00 48.78 83 VAL A CA 1
ATOM 682 C C . VAL A 1 83 ? -10.384 36.355 -18.044 1.00 48.78 83 VAL A C 1
ATOM 684 O O . VAL A 1 83 ? -11.477 36.901 -18.158 1.00 48.78 83 VAL A O 1
ATOM 687 N N . ALA A 1 84 ? -9.294 36.820 -18.650 1.00 55.22 84 ALA A N 1
ATOM 688 C CA . ALA A 1 84 ? -9.375 37.736 -19.777 1.00 55.22 84 ALA A CA 1
ATOM 689 C C . ALA A 1 84 ? -9.724 36.909 -21.020 1.00 55.22 84 ALA A C 1
ATOM 691 O O . ALA A 1 84 ? -8.853 36.471 -21.766 1.00 55.22 84 ALA A O 1
ATOM 692 N N . ALA A 1 85 ? -11.014 36.632 -21.203 1.00 51.78 85 ALA A N 1
ATOM 693 C CA . ALA A 1 85 ? -11.515 36.200 -22.497 1.00 51.78 85 ALA A CA 1
ATOM 694 C C . ALA A 1 85 ? -11.550 37.434 -23.407 1.00 51.78 85 ALA A C 1
ATOM 696 O O . ALA A 1 85 ? -12.230 38.414 -23.100 1.00 51.78 85 ALA A O 1
ATOM 697 N N . VAL A 1 86 ? -10.775 37.393 -24.493 1.00 47.16 86 VAL A N 1
ATOM 698 C CA . VAL A 1 86 ? -10.773 38.411 -25.548 1.00 47.16 86 VAL A CA 1
ATOM 699 C C . VAL A 1 86 ? -12.207 38.589 -26.046 1.00 47.16 86 VAL A C 1
ATOM 701 O O . VAL A 1 86 ? -12.844 37.645 -26.511 1.00 47.16 86 VAL A O 1
ATOM 704 N N . LYS A 1 87 ? -12.735 39.802 -25.878 1.00 43.16 87 LYS A N 1
ATOM 705 C CA . LYS A 1 87 ? -14.045 40.209 -26.375 1.00 43.16 87 LYS A CA 1
ATOM 706 C C . LYS A 1 87 ? -13.838 40.906 -27.711 1.00 43.16 87 LYS A C 1
ATOM 708 O O . LYS A 1 87 ? -13.689 42.122 -27.742 1.00 43.16 87 LYS A O 1
ATOM 713 N N . ASP A 1 88 ? -13.900 40.151 -28.799 1.00 33.41 88 ASP A N 1
ATOM 714 C CA . ASP A 1 88 ? -14.043 40.753 -30.122 1.00 33.41 88 ASP A CA 1
ATOM 715 C C . ASP A 1 88 ? -15.525 41.043 -30.361 1.00 33.41 88 ASP A C 1
ATOM 717 O O . ASP A 1 88 ? -16.321 40.184 -30.735 1.00 33.41 88 ASP A O 1
ATOM 721 N N . THR A 1 89 ? -15.932 42.277 -30.068 1.00 37.09 89 THR A N 1
ATOM 722 C CA . THR A 1 89 ? -17.154 42.851 -30.637 1.00 37.09 89 THR A CA 1
ATOM 723 C C . THR A 1 89 ? -16.709 43.789 -31.746 1.00 37.09 89 THR A C 1
ATOM 725 O O . THR A 1 89 ? -16.139 44.839 -31.467 1.00 37.09 89 THR A O 1
ATOM 728 N N . TYR A 1 90 ? -16.937 43.389 -32.997 1.00 32.09 90 TYR A N 1
ATOM 729 C CA . TYR A 1 90 ? -16.665 44.210 -34.172 1.00 32.09 90 TYR A CA 1
ATOM 730 C C . TYR A 1 90 ? -17.469 45.516 -34.109 1.00 32.09 90 TYR A C 1
ATOM 732 O O . TYR A 1 90 ? -18.623 45.576 -34.526 1.00 32.09 90 TYR A O 1
ATOM 740 N N . SER A 1 91 ? -16.832 46.590 -33.655 1.00 39.03 91 SER A N 1
ATOM 741 C CA . SER A 1 91 ? -17.009 47.902 -34.264 1.00 39.03 91 SER A CA 1
ATOM 742 C C . SER A 1 91 ? -15.931 48.042 -35.337 1.00 39.03 91 SER A C 1
ATOM 744 O O . SER A 1 91 ? -14.784 48.328 -35.024 1.00 39.03 91 SER 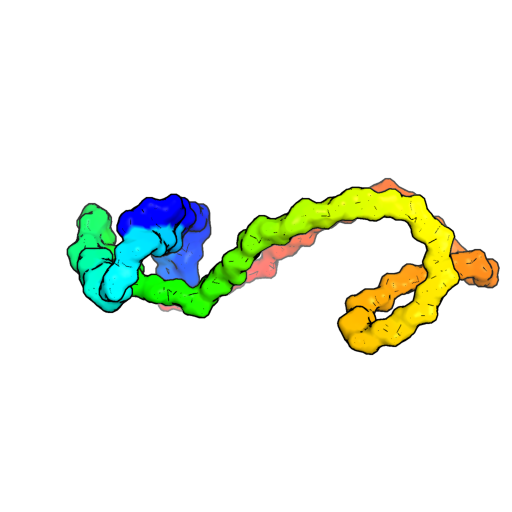A O 1
ATOM 746 N N . SER A 1 92 ? -16.322 47.751 -36.582 1.00 36.19 92 SER A N 1
ATOM 747 C CA . SER A 1 92 ? -15.737 48.236 -37.839 1.00 36.19 92 SER A CA 1
ATOM 748 C C . SER A 1 92 ? -14.224 48.510 -37.862 1.00 36.19 92 SER A C 1
ATOM 750 O O . SER A 1 92 ? -13.807 49.605 -37.501 1.00 36.19 92 SER A O 1
ATOM 752 N N . LEU A 1 93 ? -13.440 47.566 -38.398 1.00 37.00 93 LEU A N 1
ATOM 753 C CA . LEU A 1 93 ? -12.587 47.715 -39.597 1.00 37.00 93 LEU A CA 1
ATOM 754 C C . LEU A 1 93 ? -11.456 46.660 -39.623 1.00 37.00 93 LEU A C 1
ATOM 756 O O . LEU A 1 93 ? -10.672 46.538 -38.692 1.00 37.00 93 LEU A O 1
ATOM 760 N N . VAL A 1 94 ? -11.354 46.003 -40.784 1.00 34.09 94 VAL A N 1
ATOM 761 C CA . VAL A 1 94 ? -10.200 45.276 -41.359 1.00 34.09 94 VAL A CA 1
ATOM 762 C C . VAL A 1 94 ? -9.977 43.797 -40.969 1.00 34.09 94 VAL A C 1
ATOM 764 O O . VAL A 1 94 ? -9.415 43.454 -39.940 1.00 34.09 94 VAL A O 1
ATOM 767 N N . ASN A 1 95 ? -10.336 42.969 -41.957 1.00 38.34 95 ASN A N 1
ATOM 768 C CA . ASN A 1 95 ? -9.716 41.740 -42.465 1.00 38.34 95 ASN A CA 1
ATOM 769 C C . ASN A 1 95 ? -9.786 40.390 -41.722 1.00 38.34 95 ASN A C 1
ATOM 771 O O . ASN A 1 95 ? -9.147 40.146 -40.707 1.00 38.34 95 ASN A O 1
ATOM 775 N N . SER A 1 96 ? -10.400 39.472 -42.480 1.00 37.06 96 SER A N 1
ATOM 776 C CA . SER A 1 96 ? -10.002 38.083 -42.739 1.00 37.06 96 SER A CA 1
ATOM 777 C C . SER A 1 96 ? -10.706 36.980 -41.947 1.00 37.06 96 SER A C 1
ATOM 779 O O . SER A 1 96 ? -10.561 36.803 -40.745 1.00 37.06 96 SER A O 1
ATOM 781 N N . THR A 1 97 ? -11.460 36.217 -42.733 1.00 47.31 97 THR A N 1
ATOM 782 C CA . THR A 1 97 ? -12.217 34.988 -42.488 1.00 47.31 97 THR A CA 1
ATOM 783 C C . THR A 1 97 ? -11.452 33.923 -41.699 1.00 47.31 97 THR A C 1
ATOM 785 O O . THR A 1 97 ? -10.257 33.739 -41.928 1.00 47.31 97 THR A O 1
ATOM 788 N N . PRO A 1 98 ? -12.167 33.077 -40.935 1.00 40.00 98 PRO A N 1
ATOM 789 C CA . PRO A 1 98 ? -11.763 31.676 -40.861 1.00 40.00 98 PRO A CA 1
ATOM 790 C C . PRO A 1 98 ? -12.927 30.689 -41.052 1.00 40.00 98 PRO A C 1
ATOM 792 O O . PRO A 1 98 ? -13.965 30.749 -40.397 1.00 40.00 98 PRO A O 1
ATOM 795 N N . SER A 1 99 ? -12.690 29.748 -41.963 1.00 4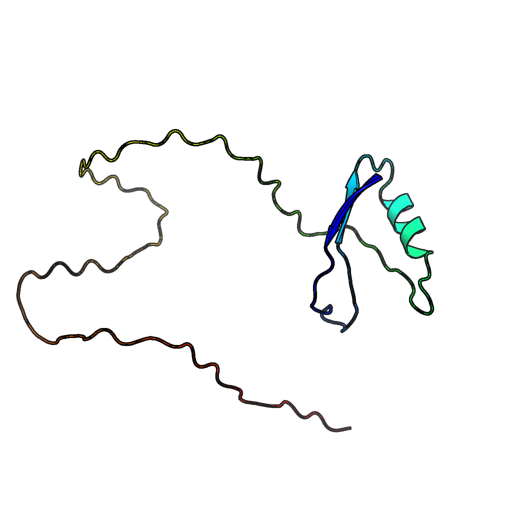2.34 99 SER A N 1
ATOM 796 C CA . SER A 1 99 ? -13.400 28.475 -42.123 1.00 42.34 99 SER A CA 1
ATOM 797 C C . SER A 1 99 ? -13.111 27.537 -40.933 1.00 42.34 99 SER A C 1
ATOM 799 O O . SER A 1 99 ? -12.000 27.591 -40.399 1.00 42.34 99 SER A O 1
ATOM 801 N N . PRO A 1 100 ? -14.037 26.650 -40.513 1.00 46.84 100 PRO A N 1
ATOM 802 C CA . PRO A 1 100 ? -13.787 25.694 -39.446 1.00 46.84 100 PRO A CA 1
ATOM 803 C C . PRO A 1 100 ? -13.290 24.364 -40.025 1.00 46.84 100 PRO A C 1
ATOM 805 O O . PRO A 1 100 ? -14.050 23.616 -40.636 1.00 46.84 100 PRO A O 1
ATOM 808 N N . SER A 1 101 ? -12.033 24.007 -39.776 1.00 46.53 101 SER A N 1
ATOM 809 C CA . SER A 1 101 ? -11.605 22.615 -39.936 1.00 46.53 101 SER A CA 1
ATOM 810 C C . SER A 1 101 ? -10.547 22.226 -38.907 1.00 46.53 101 SER A C 1
ATOM 812 O O . SER A 1 101 ? -9.371 22.532 -39.055 1.00 46.53 101 SER A O 1
ATOM 814 N N . SER A 1 102 ? -11.030 21.514 -37.886 1.00 56.69 102 SER A N 1
ATOM 815 C CA . SER A 1 102 ? -10.359 20.433 -37.156 1.00 56.69 102 SER A CA 1
ATOM 816 C C . SER A 1 102 ? -8.941 20.691 -36.632 1.00 56.69 102 SER A C 1
ATOM 818 O O . SER A 1 102 ? -7.955 20.344 -37.278 1.00 56.69 102 SER A O 1
ATOM 820 N N . SER A 1 103 ? -8.831 21.138 -35.380 1.00 42.28 103 SER A N 1
ATOM 821 C CA . SER A 1 103 ? -7.572 21.032 -34.633 1.00 42.28 103 SER A CA 1
ATOM 822 C C . SER A 1 103 ? -7.420 19.614 -34.076 1.00 42.28 103 SER A C 1
ATOM 824 O O . SER A 1 103 ? -7.893 19.304 -32.983 1.00 42.28 103 SER A O 1
ATOM 826 N N . ALA A 1 104 ? -6.783 18.739 -34.855 1.00 56.62 104 ALA A N 1
ATOM 827 C CA . ALA A 1 104 ? -6.243 17.478 -34.361 1.00 56.62 104 ALA A CA 1
ATOM 828 C C . ALA A 1 104 ? -4.969 17.761 -33.548 1.00 56.62 104 ALA A C 1
ATOM 830 O O . ALA A 1 104 ? -4.130 18.561 -33.961 1.00 56.62 104 ALA A O 1
ATOM 831 N N . LEU A 1 105 ? -4.826 17.117 -32.389 1.00 53.50 105 LEU A N 1
ATOM 832 C CA . LEU A 1 105 ? -3.610 17.205 -31.583 1.00 53.50 105 LEU A CA 1
ATOM 833 C C . LEU A 1 105 ? -2.578 16.225 -32.152 1.00 53.50 105 LEU A C 1
ATOM 835 O O . LEU A 1 105 ? -2.735 15.014 -32.010 1.00 53.50 105 LEU A O 1
ATOM 839 N N . VAL A 1 106 ? -1.546 16.754 -32.808 1.00 54.53 106 VAL A N 1
ATOM 840 C CA . VAL A 1 106 ? -0.340 16.006 -33.183 1.00 54.53 106 VAL A CA 1
ATOM 841 C C . VAL A 1 106 ? 0.621 16.074 -31.997 1.00 54.53 106 VAL A C 1
ATOM 843 O O . VAL A 1 106 ? 0.946 17.165 -31.534 1.00 54.53 106 VAL A O 1
ATOM 846 N N . LEU A 1 107 ? 1.027 14.918 -31.472 1.00 54.50 107 LEU A N 1
ATOM 847 C CA . LEU A 1 107 ? 2.112 14.817 -30.497 1.00 54.50 107 LEU A CA 1
ATOM 848 C C . LEU A 1 107 ? 3.386 14.435 -31.255 1.00 54.50 107 LEU A C 1
ATOM 850 O O . LEU A 1 107 ? 3.387 13.442 -31.978 1.00 54.50 107 LEU A O 1
ATOM 854 N N . ASP A 1 108 ? 4.426 15.257 -31.115 1.00 54.59 108 ASP A N 1
ATOM 855 C CA . ASP A 1 108 ? 5.778 14.979 -31.608 1.00 54.59 108 ASP A CA 1
ATOM 856 C C . ASP A 1 108 ? 6.418 13.866 -30.762 1.00 54.59 108 ASP A C 1
ATOM 858 O O . ASP A 1 108 ? 6.565 14.014 -29.545 1.00 54.59 108 ASP A O 1
ATOM 862 N N . ASP A 1 109 ? 6.824 12.772 -31.407 1.00 61.81 109 ASP A N 1
ATOM 863 C CA . ASP A 1 109 ? 7.595 11.684 -30.799 1.00 61.81 109 ASP A CA 1
ATOM 864 C C . ASP A 1 109 ? 9.092 11.872 -31.107 1.00 61.81 109 ASP A C 1
ATOM 866 O O . ASP A 1 109 ? 9.660 11.241 -31.999 1.00 61.81 109 ASP A O 1
ATOM 870 N N . THR A 1 110 ? 9.746 12.758 -30.354 1.00 56.31 110 THR A N 1
ATOM 871 C CA . THR A 1 110 ? 11.168 13.117 -30.533 1.00 56.31 110 THR A CA 1
ATOM 872 C C . THR A 1 110 ? 11.721 13.454 -29.135 1.00 56.31 110 THR A C 1
ATOM 874 O O . THR A 1 110 ? 11.217 14.366 -28.494 1.00 56.31 110 THR A O 1
ATOM 877 N N . CYS A 1 111 ? 12.703 12.795 -28.512 1.00 53.81 111 CYS A N 1
ATOM 878 C CA . CYS A 1 111 ? 13.684 11.811 -28.947 1.00 53.81 111 CYS A CA 1
ATOM 879 C C . CYS A 1 111 ? 14.190 10.980 -27.750 1.00 53.81 111 CYS A C 1
ATOM 881 O O . CYS A 1 111 ? 14.141 11.401 -26.595 1.00 53.81 111 CYS A O 1
ATOM 883 N N . VAL A 1 112 ? 14.721 9.808 -28.088 1.00 57.94 112 VAL A N 1
ATOM 884 C CA . VAL A 1 112 ? 15.416 8.825 -27.248 1.00 57.94 112 VAL A CA 1
ATOM 885 C C . VAL A 1 112 ? 16.559 9.463 -26.448 1.00 57.94 112 VAL A C 1
ATOM 887 O O . VAL A 1 112 ? 17.394 10.154 -27.026 1.00 57.94 112 VAL A O 1
ATOM 890 N N . GLN A 1 113 ? 16.652 9.162 -25.149 1.00 55.72 113 GLN A N 1
ATOM 891 C CA . GLN A 1 113 ? 17.917 9.268 -24.420 1.00 55.72 113 GLN A CA 1
ATOM 892 C C . GLN A 1 113 ? 18.490 7.854 -24.296 1.00 55.72 113 GLN A C 1
ATOM 894 O O . GLN A 1 113 ? 17.983 7.024 -23.541 1.00 55.72 113 GLN A O 1
ATOM 899 N N . VAL A 1 114 ? 19.464 7.566 -25.160 1.00 56.44 114 VAL A N 1
ATOM 900 C CA . VAL A 1 114 ? 20.344 6.404 -25.047 1.00 56.44 114 VAL A CA 1
ATOM 901 C C . VAL A 1 114 ? 21.359 6.775 -23.978 1.00 56.44 114 VAL A C 1
ATOM 903 O O . VAL A 1 114 ? 22.061 7.765 -24.154 1.00 56.44 114 VAL A O 1
ATOM 906 N N . ASP A 1 115 ? 21.426 6.006 -22.897 1.00 57.38 115 ASP A N 1
ATOM 907 C CA . ASP A 1 115 ? 22.624 5.970 -22.066 1.00 57.38 115 ASP A CA 1
ATOM 908 C C . ASP A 1 115 ? 23.201 4.558 -22.176 1.00 57.38 115 ASP A C 1
ATOM 910 O O . ASP A 1 115 ? 22.575 3.570 -21.781 1.00 57.38 115 ASP A O 1
ATOM 914 N N . ASP A 1 116 ? 24.358 4.508 -22.833 1.00 49.31 116 ASP A N 1
ATOM 915 C CA . ASP A 1 116 ? 25.219 3.347 -22.999 1.00 49.31 116 ASP A CA 1
ATOM 916 C C . ASP A 1 116 ? 25.921 2.982 -21.678 1.00 49.31 116 ASP A C 1
ATOM 918 O O . ASP A 1 116 ? 26.373 3.860 -20.940 1.00 49.31 116 ASP A O 1
ATOM 922 N N . LEU A 1 117 ? 26.098 1.663 -21.514 1.00 44.00 117 LEU A N 1
ATOM 923 C CA . LEU A 1 117 ? 26.899 0.897 -20.539 1.00 44.00 117 LEU A CA 1
ATOM 924 C C . LEU A 1 117 ? 26.368 0.711 -19.104 1.00 44.00 117 LEU A C 1
ATOM 926 O O . LEU A 1 117 ? 26.483 1.622 -18.257 1.00 44.00 117 LEU A O 1
#

Organism: Tanacetum cinerariifolium (NCBI:txid118510)

pLDDT: mean 70.02, std 23.23, range [32.09, 97.12]

Foldseek 3Di:
DWDDKAWDPDADPVRHGDIDIDDPPDPDPVVVQVVQQVDDDPPDGDHDDDDPDDDPPPDVPPDDPPDDDDDDDDDDDDPDDPDPDDDDDDPDDDDDDDDDDDDDDDDDPDDDDDDDD

Radius of gyration: 26.85 Å; chains: 1; bounding box: 61×63×58 Å

Sequence (117 aa):
KVVDVFIPNRKSKAGKRFVFVRFIRVEDMDRLIGNLCTLWVGRFHLHANVVRYERSNKHPSSVRPHSVRVPTSQTYNIPGLYVAAVKDTYSSLVNSTPSPSSSALVLDDTCVQVDDL